Protein AF-A0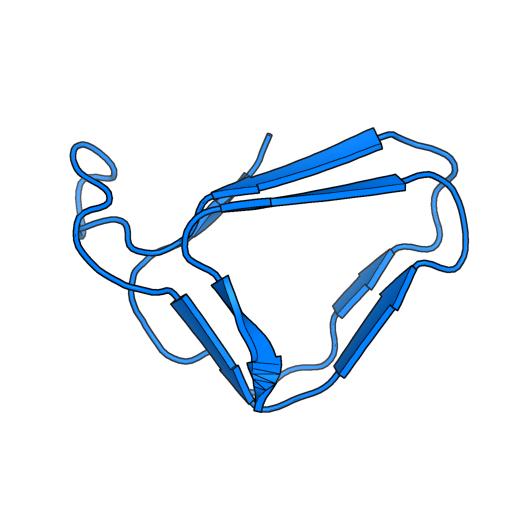A351VGP1-F1 (afdb_monomer_lite)

Secondary structure (DSSP, 8-state):
-EEEESSEE-S-EEEEEEEEEEEEEEE-TTSS---S-EEESS-EEEEEEEEEEESEEE-

Radius of gyration: 11.32 Å; chains: 1; bounding box: 24×24×27 Å

Structure (mmCIF, N/CA/C/O backbone):
data_AF-A0A351VGP1-F1
#
_entry.id   AF-A0A351VGP1-F1
#
loop_
_atom_site.group_PDB
_atom_site.id
_atom_site.type_symbol
_atom_site.label_atom_id
_atom_site.label_alt_id
_atom_site.label_comp_id
_atom_site.label_asym_id
_atom_site.label_entity_id
_atom_site.label_seq_id
_atom_site.pdbx_PDB_ins_code
_atom_site.Cartn_x
_atom_site.Cartn_y
_atom_site.Cartn_z
_atom_site.occupancy
_atom_site.B_iso_or_equiv
_atom_site.auth_seq_id
_atom_site.auth_comp_id
_atom_site.auth_asym_id
_atom_site.auth_atom_id
_atom_site.pdbx_PDB_model_num
ATOM 1 N N . MET A 1 1 ? -3.100 11.726 2.994 1.00 87.25 1 MET A N 1
ATOM 2 C CA . MET A 1 1 ? -2.620 10.971 1.816 1.00 87.25 1 MET A CA 1
ATOM 3 C C . MET A 1 1 ? -1.126 10.745 1.972 1.00 87.25 1 MET A C 1
ATOM 5 O O . MET A 1 1 ? -0.439 11.683 2.351 1.00 87.25 1 MET A O 1
ATOM 9 N N . ILE A 1 2 ? -0.652 9.528 1.717 1.00 94.62 2 ILE A N 1
ATOM 10 C CA . ILE A 1 2 ? 0.750 9.111 1.841 1.00 94.62 2 ILE A CA 1
ATOM 11 C C . ILE A 1 2 ? 1.230 8.674 0.452 1.00 94.62 2 ILE A C 1
ATOM 13 O O . ILE A 1 2 ? 0.528 7.924 -0.228 1.00 94.62 2 ILE A O 1
ATOM 17 N N . LYS A 1 3 ? 2.401 9.157 0.026 1.00 96.44 3 LYS A N 1
ATOM 18 C CA . LYS A 1 3 ? 3.092 8.700 -1.187 1.00 96.44 3 LYS A CA 1
ATOM 19 C C . LYS A 1 3 ? 4.272 7.826 -0.775 1.00 96.44 3 LYS A C 1
ATOM 21 O O . LYS A 1 3 ? 5.024 8.232 0.106 1.00 96.44 3 LYS A O 1
ATOM 26 N N . THR A 1 4 ? 4.443 6.668 -1.402 1.00 95.75 4 THR A N 1
ATOM 27 C CA . THR A 1 4 ? 5.545 5.743 -1.106 1.00 95.75 4 THR A CA 1
ATOM 28 C C . THR A 1 4 ? 6.383 5.485 -2.348 1.00 95.75 4 THR A C 1
ATOM 30 O O . THR A 1 4 ? 5.854 5.339 -3.453 1.00 95.75 4 THR A O 1
ATOM 33 N N . TRP A 1 5 ? 7.702 5.421 -2.168 1.00 96.50 5 TRP A N 1
ATOM 34 C CA . T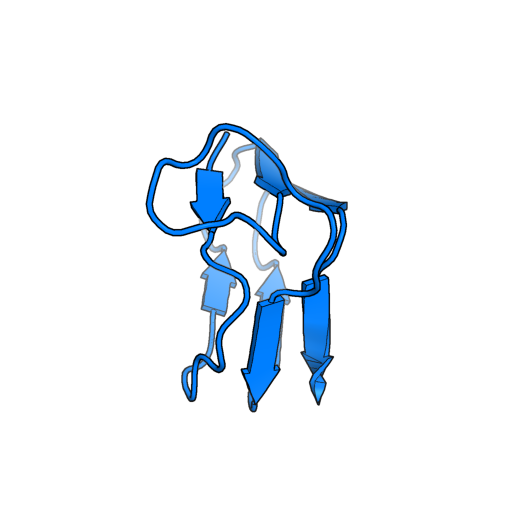RP A 1 5 ? 8.611 5.012 -3.234 1.00 96.50 5 TRP A CA 1
ATOM 35 C C . TRP A 1 5 ? 8.310 3.597 -3.723 1.00 96.50 5 TRP A C 1
ATOM 37 O O . TRP A 1 5 ? 7.871 2.737 -2.953 1.00 96.50 5 TRP A O 1
ATOM 47 N N . GLY A 1 6 ? 8.557 3.360 -5.011 1.00 95.94 6 GLY A N 1
ATOM 48 C CA . GLY A 1 6 ? 8.504 2.040 -5.636 1.00 95.94 6 GLY A CA 1
ATOM 49 C C . GLY A 1 6 ? 9.667 1.161 -5.179 1.00 95.94 6 GLY A C 1
ATOM 50 O O . GLY A 1 6 ? 10.618 0.958 -5.923 1.00 95.94 6 GLY A O 1
ATOM 51 N N . THR A 1 7 ? 9.604 0.708 -3.930 1.00 96.25 7 THR A N 1
ATOM 52 C CA . THR A 1 7 ? 10.594 -0.145 -3.267 1.00 96.25 7 THR A CA 1
ATOM 53 C C . THR A 1 7 ? 9.889 -1.158 -2.367 1.00 96.25 7 THR A C 1
ATOM 55 O O . THR A 1 7 ? 8.665 -1.106 -2.190 1.00 96.25 7 THR A O 1
ATOM 58 N N . ASP A 1 8 ? 10.679 -2.046 -1.774 1.00 97.19 8 ASP A N 1
ATOM 59 C CA . ASP A 1 8 ? 10.229 -3.054 -0.827 1.00 97.19 8 ASP A CA 1
ATOM 60 C C . ASP A 1 8 ? 10.255 -2.500 0.607 1.00 97.19 8 ASP A C 1
ATOM 62 O O . ASP A 1 8 ? 11.276 -1.995 1.077 1.00 97.19 8 ASP A O 1
ATOM 66 N N . PHE A 1 9 ? 9.136 -2.642 1.312 1.00 96.50 9 PHE A N 1
ATOM 67 C CA . PHE A 1 9 ? 9.009 -2.472 2.758 1.00 96.50 9 PHE A CA 1
ATOM 68 C C . PHE A 1 9 ? 8.814 -3.847 3.396 1.00 96.50 9 PHE A C 1
ATOM 70 O O . PHE A 1 9 ? 7.944 -4.606 2.976 1.00 96.50 9 PHE A O 1
ATOM 77 N N . THR A 1 10 ? 9.599 -4.184 4.417 1.00 96.88 10 THR A N 1
ATOM 78 C CA . THR A 1 10 ? 9.562 -5.497 5.094 1.00 96.88 10 THR A CA 1
ATOM 79 C C . THR A 1 10 ? 8.964 -5.394 6.497 1.00 96.88 10 THR A C 1
ATOM 81 O O . THR A 1 10 ? 9.534 -5.890 7.468 1.00 96.88 10 THR A O 1
ATOM 84 N N . GLU A 1 11 ? 7.851 -4.677 6.628 1.00 95.12 11 GLU A N 1
ATOM 85 C CA . GLU A 1 11 ? 7.202 -4.392 7.908 1.00 95.12 11 GLU A CA 1
ATOM 86 C C . GLU A 1 11 ? 5.708 -4.736 7.883 1.00 95.12 11 GLU A C 1
ATOM 88 O O . GLU A 1 11 ? 5.121 -4.995 6.833 1.00 95.12 11 GLU A O 1
ATOM 93 N N . ASN A 1 12 ? 5.084 -4.730 9.061 1.00 96.50 12 ASN A N 1
ATOM 94 C CA . ASN A 1 12 ? 3.637 -4.857 9.193 1.00 96.50 12 ASN A CA 1
ATO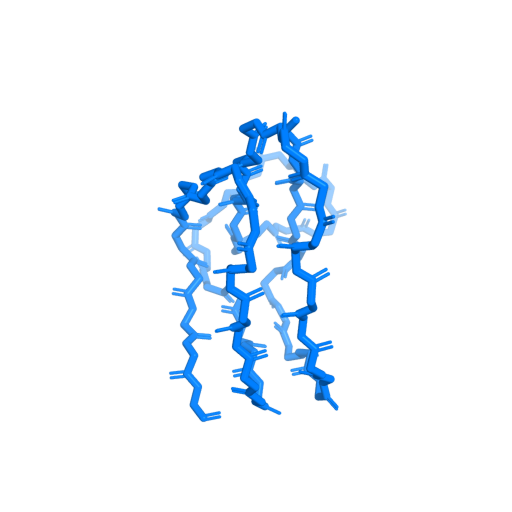M 95 C C . ASN A 1 12 ? 3.015 -3.474 9.395 1.00 96.50 12 ASN A C 1
ATOM 97 O O . ASN A 1 12 ? 3.409 -2.739 10.301 1.00 96.50 12 ASN A O 1
ATOM 101 N N . LEU A 1 13 ? 1.997 -3.145 8.602 1.00 95.56 13 LEU A N 1
ATOM 102 C CA . LEU A 1 13 ? 1.273 -1.882 8.699 1.00 95.56 13 LEU A CA 1
ATOM 103 C C . LEU A 1 13 ? -0.012 -2.058 9.517 1.00 95.56 13 LEU A C 1
ATOM 105 O O . LEU A 1 13 ? -0.953 -2.728 9.088 1.00 95.56 13 LEU A O 1
ATOM 109 N N . LEU A 1 14 ? -0.084 -1.392 10.673 1.00 97.31 14 LEU A N 1
ATOM 110 C CA . LEU A 1 14 ? -1.282 -1.340 11.514 1.00 97.31 14 LEU A CA 1
ATOM 111 C C . LEU A 1 14 ? -1.981 0.022 11.409 1.00 97.31 14 LEU A C 1
ATOM 113 O O . LEU A 1 14 ? -1.469 1.044 11.866 1.00 97.31 14 LEU A O 1
ATOM 117 N N . LEU A 1 15 ? -3.209 0.023 10.895 1.00 96.56 15 LEU A N 1
ATOM 118 C CA . LEU A 1 15 ? -4.088 1.190 10.826 1.00 96.56 15 LEU A CA 1
ATOM 119 C C . LEU A 1 15 ? -5.183 1.068 11.896 1.00 96.56 15 LEU A C 1
ATOM 121 O O . LEU A 1 15 ? -6.268 0.546 11.652 1.00 96.56 15 LEU A O 1
ATOM 125 N N . ASN A 1 16 ? -4.887 1.531 13.116 1.00 97.38 16 ASN A N 1
ATOM 126 C CA . ASN A 1 16 ? -5.790 1.433 14.278 1.00 97.38 16 ASN A CA 1
ATOM 127 C C . ASN A 1 16 ? -6.358 2.792 14.733 1.00 97.38 16 ASN A C 1
ATOM 129 O O . ASN A 1 16 ? -6.680 3.006 15.903 1.00 97.38 16 ASN A O 1
ATOM 133 N N . LYS A 1 17 ? -6.462 3.751 13.811 1.00 96.75 17 LYS A N 1
ATOM 134 C CA . LYS A 1 17 ? -7.104 5.049 14.057 1.00 96.75 17 LYS A CA 1
ATOM 135 C C . LYS A 1 17 ? -8.340 5.162 13.180 1.00 96.75 17 LYS A C 1
ATOM 137 O O . LYS A 1 17 ? -8.296 4.773 12.024 1.00 96.75 17 LYS A O 1
ATOM 142 N N . SER A 1 18 ? -9.428 5.715 13.716 1.00 97.25 18 SER A N 1
ATOM 143 C CA . SER A 1 18 ? -10.698 5.880 12.993 1.00 97.25 18 SER A CA 1
ATOM 144 C C . SER A 1 18 ? -10.638 7.036 11.985 1.00 97.25 18 SER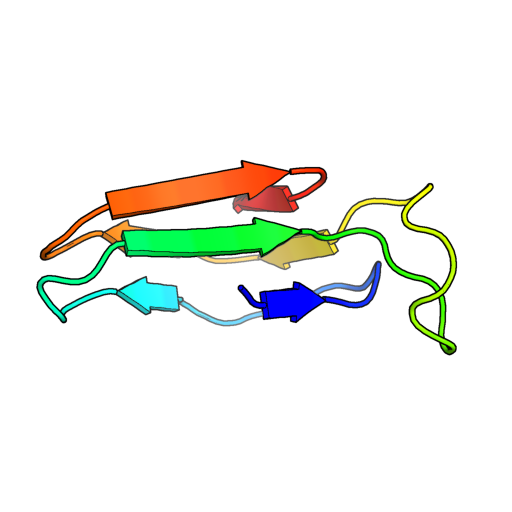 A C 1
ATOM 146 O O . SER A 1 18 ? -11.358 8.022 12.115 1.00 97.25 18 SER A O 1
ATOM 148 N N . ILE A 1 19 ? -9.736 6.932 11.012 1.00 97.25 19 ILE A N 1
ATOM 149 C CA . ILE A 1 19 ? -9.502 7.915 9.952 1.00 97.25 19 ILE A CA 1
ATOM 150 C C . ILE A 1 19 ? -9.407 7.207 8.598 1.00 97.25 19 ILE A C 1
ATOM 152 O O . ILE A 1 19 ? -9.054 6.030 8.529 1.00 97.25 19 ILE A O 1
ATOM 156 N N . ALA A 1 20 ? -9.701 7.933 7.523 1.00 97.50 20 ALA A N 1
ATOM 157 C CA . ALA A 1 20 ? -9.488 7.449 6.165 1.00 97.50 20 ALA A CA 1
ATOM 158 C C . ALA A 1 20 ? -8.039 7.714 5.733 1.00 97.50 20 ALA A C 1
ATOM 160 O O . ALA A 1 20 ? -7.562 8.851 5.789 1.00 97.50 20 ALA A O 1
ATOM 161 N N . VAL A 1 21 ? -7.338 6.670 5.291 1.00 97.19 21 VAL A N 1
ATOM 162 C CA . VAL A 1 21 ? -5.960 6.750 4.794 1.00 97.19 21 VAL A CA 1
ATOM 163 C C . VAL A 1 21 ? -5.921 6.361 3.321 1.00 97.19 21 VAL A C 1
ATOM 165 O O . VAL A 1 21 ? -6.508 5.368 2.906 1.00 97.19 21 VAL A O 1
ATOM 168 N N . THR A 1 22 ? -5.184 7.134 2.527 1.00 97.88 22 THR A N 1
ATOM 169 C CA . THR A 1 22 ? -4.888 6.814 1.126 1.00 97.88 22 THR A CA 1
ATOM 170 C C . THR A 1 22 ? -3.386 6.654 0.971 1.00 97.88 22 THR A C 1
ATOM 172 O O . THR A 1 22 ? -2.658 7.605 1.277 1.00 97.88 22 THR A O 1
ATOM 175 N N . ILE A 1 23 ? -2.944 5.492 0.492 1.00 96.94 23 ILE A N 1
ATOM 176 C CA . ILE A 1 23 ? -1.547 5.189 0.165 1.00 96.94 23 ILE A CA 1
ATOM 177 C C . ILE A 1 23 ? -1.432 5.052 -1.349 1.00 96.94 23 ILE A C 1
ATOM 179 O O . ILE A 1 23 ? -2.143 4.256 -1.959 1.00 96.94 23 ILE A O 1
ATOM 183 N N . LYS A 1 24 ? -0.530 5.828 -1.945 1.00 97.81 24 LYS A N 1
ATOM 184 C CA . LYS A 1 24 ? -0.166 5.706 -3.355 1.00 97.81 24 LYS A CA 1
ATOM 185 C C . LYS A 1 24 ? 1.292 5.285 -3.462 1.00 97.81 24 LYS A C 1
ATOM 187 O O . LYS A 1 24 ? 2.169 6.041 -3.043 1.00 97.81 24 LYS A O 1
ATOM 192 N N . GLY A 1 25 ? 1.524 4.097 -3.998 1.00 97.12 25 GLY A N 1
ATOM 193 C CA . GLY A 1 25 ? 2.845 3.520 -4.187 1.00 97.12 25 GLY A CA 1
ATOM 194 C C . GLY A 1 25 ? 3.417 3.719 -5.576 1.00 97.12 25 GLY A C 1
ATOM 195 O O . GLY A 1 25 ? 2.810 4.360 -6.430 1.00 97.12 25 GLY A O 1
ATOM 196 N N . GLY A 1 26 ? 4.623 3.193 -5.771 1.00 97.69 26 GLY A N 1
ATOM 197 C CA . GLY A 1 26 ? 5.292 3.192 -7.067 1.00 97.69 26 GLY A CA 1
ATOM 198 C C . GLY A 1 26 ? 6.008 4.485 -7.440 1.00 97.69 26 GLY A C 1
ATOM 199 O O . GLY A 1 26 ? 6.384 4.630 -8.604 1.00 97.69 26 GLY A O 1
ATOM 200 N N . PHE A 1 27 ? 6.189 5.425 -6.503 1.00 98.06 27 PHE A N 1
ATOM 201 C CA . PHE A 1 27 ? 6.827 6.705 -6.808 1.00 98.06 27 PHE A CA 1
ATOM 202 C C . PHE A 1 27 ? 8.331 6.587 -7.083 1.00 98.06 27 PHE A C 1
ATOM 204 O O . PHE A 1 27 ? 9.035 5.820 -6.426 1.00 98.06 27 PHE A O 1
ATOM 211 N N . ASN A 1 28 ? 8.828 7.395 -8.021 1.00 95.94 28 ASN A N 1
ATOM 212 C CA . ASN A 1 28 ? 10.259 7.648 -8.199 1.00 95.94 28 ASN A CA 1
ATOM 213 C C . ASN A 1 28 ? 10.847 8.462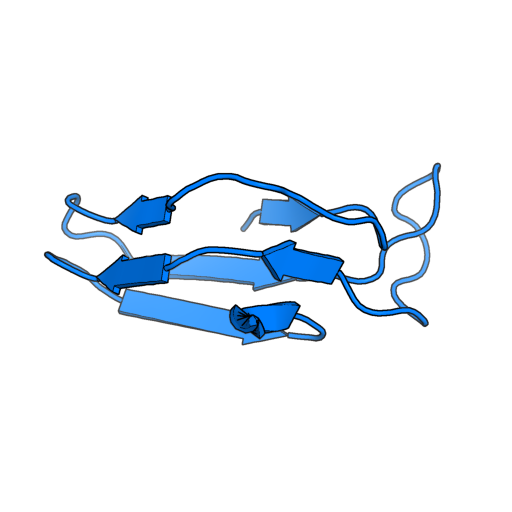 -7.028 1.00 95.94 28 ASN A C 1
ATOM 215 O O . ASN A 1 28 ? 10.103 8.981 -6.193 1.00 95.94 28 ASN A O 1
ATOM 219 N N . ALA A 1 29 ? 12.178 8.611 -7.003 1.00 93.38 29 ALA A N 1
ATOM 220 C CA . ALA A 1 29 ? 12.909 9.332 -5.954 1.00 93.38 29 ALA A CA 1
ATOM 221 C C . ALA A 1 29 ? 12.318 10.726 -5.655 1.00 93.38 29 ALA A C 1
ATOM 223 O O . ALA A 1 29 ? 12.169 11.121 -4.499 1.00 93.38 29 ALA A O 1
ATOM 224 N N . ASP A 1 30 ? 11.872 11.417 -6.702 1.00 94.94 30 ASP A N 1
ATOM 225 C CA . ASP A 1 30 ? 11.366 12.788 -6.621 1.00 94.94 30 ASP A CA 1
ATOM 226 C C . ASP A 1 30 ? 9.859 12.877 -6.317 1.00 94.94 30 ASP A C 1
ATOM 228 O O . ASP A 1 30 ? 9.303 13.970 -6.229 1.00 94.94 30 ASP A O 1
ATOM 232 N N . TYR A 1 31 ? 9.162 11.744 -6.174 1.00 93.88 31 TYR A N 1
ATOM 233 C CA . TYR A 1 31 ? 7.711 11.666 -5.951 1.00 93.88 31 TYR A CA 1
ATOM 234 C C . TYR A 1 31 ? 6.848 12.384 -7.010 1.00 93.88 31 TYR A C 1
ATOM 236 O O . TYR A 1 31 ? 5.719 12.821 -6.727 1.00 93.88 31 TYR A O 1
ATOM 244 N N . THR A 1 32 ? 7.361 12.475 -8.239 1.00 95.19 32 THR A N 1
ATOM 245 C CA . THR A 1 32 ? 6.723 13.152 -9.379 1.00 95.19 32 THR A CA 1
ATOM 246 C C . THR A 1 32 ? 5.937 12.201 -10.275 1.00 95.19 32 THR A C 1
ATOM 248 O O . THR A 1 32 ? 4.931 12.608 -10.851 1.00 95.19 32 THR A O 1
ATOM 251 N N . SER A 1 33 ? 6.346 10.934 -10.362 1.00 94.19 33 SER A N 1
ATOM 252 C CA . SER A 1 33 ? 5.671 9.903 -11.158 1.00 94.19 33 SER A CA 1
ATOM 253 C C . SER A 1 33 ? 5.537 8.617 -10.355 1.00 94.19 33 SER A C 1
ATOM 255 O O . SER A 1 33 ? 6.451 8.281 -9.606 1.00 94.19 33 SER A O 1
ATOM 257 N N . ASN A 1 34 ? 4.412 7.910 -10.498 1.00 94.31 34 ASN A N 1
ATOM 258 C CA . ASN A 1 34 ? 4.124 6.670 -9.779 1.00 94.31 34 ASN A CA 1
ATOM 259 C C . ASN A 1 34 ? 4.008 5.445 -10.694 1.00 94.31 34 ASN A C 1
ATOM 261 O O . ASN A 1 34 ? 3.159 4.594 -10.483 1.00 94.31 34 ASN A O 1
ATOM 265 N N . GLY A 1 35 ? 4.856 5.345 -11.721 1.00 93.88 35 GLY A N 1
ATOM 266 C CA . GLY A 1 35 ? 4.784 4.268 -12.719 1.00 93.88 35 GLY A CA 1
ATOM 267 C C . GLY A 1 35 ? 5.190 2.869 -12.231 1.00 93.88 35 GLY A C 1
ATOM 268 O O . GLY A 1 35 ? 5.021 1.909 -12.976 1.00 93.88 35 GLY A O 1
ATOM 269 N N . GLY A 1 36 ? 5.748 2.741 -11.022 1.00 95.62 36 GLY A N 1
ATOM 270 C CA . GLY A 1 36 ? 6.123 1.454 -10.430 1.00 95.62 36 GLY A CA 1
ATOM 271 C C . GLY A 1 36 ? 5.063 0.885 -9.486 1.00 95.62 36 GLY A C 1
ATOM 272 O O . GLY A 1 36 ? 3.929 1.351 -9.443 1.00 95.62 36 GLY A O 1
ATOM 273 N N . ASN A 1 37 ? 5.477 -0.080 -8.663 1.00 96.94 37 ASN A N 1
ATOM 274 C CA . ASN A 1 37 ? 4.717 -0.564 -7.511 1.00 96.94 37 ASN A CA 1
ATOM 275 C C . ASN A 1 37 ? 5.564 -0.439 -6.244 1.00 96.94 37 ASN A C 1
ATOM 277 O O . ASN A 1 37 ? 6.773 -0.653 -6.281 1.00 96.94 37 ASN A O 1
ATOM 281 N N . THR A 1 38 ? 4.928 -0.121 -5.122 1.00 97.56 38 THR A N 1
ATOM 282 C CA . THR A 1 38 ? 5.508 -0.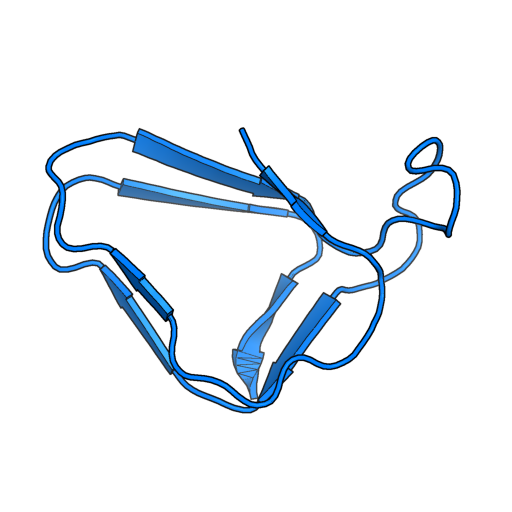356 -3.795 1.00 97.56 38 THR A CA 1
ATOM 283 C C . THR A 1 38 ? 5.156 -1.777 -3.363 1.00 97.56 38 THR A C 1
ATOM 285 O O . THR A 1 38 ? 3.997 -2.173 -3.491 1.00 97.56 38 THR A O 1
ATOM 288 N N . ILE A 1 39 ? 6.123 -2.535 -2.846 1.00 97.94 39 ILE A N 1
ATOM 289 C CA . ILE A 1 39 ? 5.896 -3.897 -2.347 1.00 97.94 39 ILE A CA 1
ATOM 290 C C . ILE A 1 39 ? 5.965 -3.873 -0.822 1.00 97.94 39 ILE A C 1
ATOM 292 O O . ILE A 1 39 ? 6.965 -3.455 -0.252 1.00 97.94 39 ILE A O 1
ATOM 296 N N . LEU A 1 40 ? 4.916 -4.337 -0.152 1.00 97.62 40 LEU A N 1
ATOM 297 C CA . LEU A 1 40 ? 4.928 -4.615 1.278 1.00 97.62 40 LEU A CA 1
ATOM 298 C C . LEU A 1 40 ? 5.065 -6.126 1.482 1.00 97.62 40 LEU A C 1
ATOM 300 O O . LEU A 1 40 ? 4.145 -6.878 1.169 1.00 97.62 40 LEU A O 1
ATOM 304 N N . ARG A 1 41 ? 6.213 -6.556 2.006 1.00 97.31 41 ARG A N 1
ATOM 305 C CA . ARG A 1 41 ? 6.512 -7.944 2.384 1.00 97.31 41 ARG A CA 1
ATOM 306 C C . ARG A 1 41 ? 6.102 -8.174 3.832 1.00 97.31 41 ARG A C 1
ATOM 308 O O . ARG A 1 41 ? 6.938 -8.160 4.737 1.00 97.31 41 ARG A O 1
ATOM 315 N N . GLY A 1 42 ? 4.805 -8.283 4.054 1.00 95.69 42 GLY A N 1
ATOM 316 C CA . GLY A 1 42 ? 4.212 -8.270 5.380 1.00 95.69 42 GLY A CA 1
ATOM 317 C C . GLY A 1 42 ? 2.698 -8.167 5.306 1.00 95.69 42 GLY A C 1
ATOM 318 O O . GLY A 1 42 ? 2.077 -8.456 4.288 1.00 95.69 42 GLY A O 1
ATOM 319 N N . SER A 1 43 ? 2.084 -7.739 6.404 1.00 96.38 43 SER A N 1
ATOM 320 C CA . SER A 1 43 ? 0.628 -7.636 6.502 1.00 96.38 43 SER A CA 1
ATOM 321 C C . SER A 1 43 ? 0.151 -6.193 6.625 1.00 96.38 43 SER A C 1
ATOM 323 O O . SER A 1 43 ? 0.805 -5.344 7.233 1.00 96.38 43 SER A O 1
ATOM 325 N N . ILE A 1 44 ? -1.038 -5.928 6.082 1.00 96.12 44 ILE A N 1
ATOM 326 C CA . ILE A 1 44 ? -1.797 -4.707 6.350 1.00 96.12 44 ILE A CA 1
ATOM 327 C C . ILE A 1 44 ? -3.002 -5.086 7.197 1.00 96.12 44 ILE A C 1
ATOM 329 O O . ILE A 1 44 ? -3.853 -5.858 6.765 1.00 96.12 44 ILE A O 1
ATOM 333 N N . THR A 1 45 ? -3.098 -4.505 8.387 1.00 97.69 45 THR A N 1
ATOM 334 C CA . THR A 1 45 ? -4.262 -4.660 9.261 1.00 97.69 45 THR A CA 1
ATOM 335 C C . THR A 1 45 ? -4.988 -3.329 9.390 1.00 97.69 45 THR A C 1
ATOM 337 O O . THR A 1 45 ? -4.464 -2.377 9.973 1.00 97.69 45 THR A O 1
ATOM 340 N N . VAL A 1 46 ? -6.221 -3.265 8.880 1.00 96.69 46 VAL A N 1
ATOM 341 C CA . VAL A 1 46 ? -7.132 -2.132 9.096 1.00 96.69 46 VAL A CA 1
ATOM 342 C C . VAL A 1 46 ? -8.015 -2.452 10.297 1.00 96.69 46 VAL A C 1
ATOM 344 O O . VAL A 1 46 ? -9.004 -3.165 10.178 1.00 96.69 46 VAL A O 1
ATOM 347 N N . GLY A 1 47 ? -7.632 -1.952 11.472 1.00 97.19 47 GLY A N 1
ATOM 348 C CA . GLY A 1 47 ? -8.401 -2.147 12.702 1.00 97.19 47 GLY A CA 1
ATOM 349 C C . GLY A 1 47 ? -9.579 -1.178 12.820 1.00 97.19 47 GLY A C 1
ATOM 350 O O . GLY A 1 47 ? -10.672 -1.569 13.219 1.00 97.19 47 GLY A O 1
ATOM 351 N N . LYS A 1 48 ? -9.362 0.098 12.478 1.00 95.75 48 LYS A N 1
ATOM 352 C CA . LYS A 1 48 ? -10.384 1.159 12.488 1.00 95.75 48 LYS A CA 1
ATOM 353 C C . LYS A 1 48 ? -10.191 2.074 11.282 1.00 95.75 48 LYS A C 1
ATOM 355 O O . LYS A 1 48 ? -9.072 2.229 10.806 1.00 95.75 48 LYS A O 1
ATOM 360 N N . GLY A 1 49 ? -11.268 2.722 10.842 1.00 96.31 49 GLY A N 1
ATOM 361 C CA . GLY A 1 49 ? -11.229 3.633 9.698 1.00 96.31 49 GLY A CA 1
ATOM 362 C C . GLY A 1 49 ? -11.250 2.893 8.362 1.00 96.31 49 GLY A C 1
ATOM 363 O O . GLY A 1 49 ? -11.903 1.860 8.232 1.00 96.31 49 GLY A O 1
ATOM 364 N N . SER A 1 50 ? -10.567 3.442 7.361 1.00 97.25 50 SER A N 1
ATOM 365 C CA . SER A 1 50 ? -10.528 2.868 6.015 1.00 97.25 50 SER A CA 1
ATOM 366 C C . SER A 1 50 ? -9.180 3.093 5.340 1.00 97.25 50 SER A C 1
ATOM 368 O O . SER A 1 50 ? -8.462 4.050 5.641 1.00 97.25 50 SER A O 1
ATOM 370 N N . LEU A 1 51 ? -8.844 2.200 4.409 1.00 97.00 51 LEU A N 1
ATOM 371 C CA . LEU A 1 51 ? -7.639 2.275 3.595 1.00 97.00 51 LEU A CA 1
ATOM 372 C C . LEU A 1 51 ? -8.012 2.240 2.110 1.00 97.00 51 LEU A C 1
ATOM 374 O O . LEU A 1 51 ? -8.721 1.346 1.661 1.00 97.00 51 LEU A O 1
ATOM 378 N N . THR A 1 52 ? -7.505 3.203 1.347 1.00 98.00 52 THR A N 1
ATOM 379 C CA . THR A 1 52 ? -7.507 3.201 -0.122 1.00 98.00 52 THR A CA 1
ATOM 380 C C . THR A 1 52 ? -6.074 3.052 -0.615 1.00 98.00 52 THR A C 1
ATOM 382 O O . THR A 1 52 ? -5.191 3.774 -0.146 1.00 98.00 52 THR A O 1
ATOM 385 N N . VAL A 1 53 ? -5.841 2.138 -1.557 1.00 96.50 53 VAL A N 1
ATOM 386 C CA . VAL A 1 53 ? -4.507 1.848 -2.101 1.00 96.50 53 VAL A CA 1
ATOM 387 C C . VAL A 1 53 ? -4.463 2.030 -3.612 1.00 96.50 53 VAL A C 1
ATOM 389 O O . VAL A 1 53 ? -5.421 1.719 -4.314 1.00 96.50 53 VAL A O 1
ATOM 392 N N . GLU A 1 54 ? -3.328 2.515 -4.099 1.00 97.50 54 GLU A N 1
ATOM 393 C CA . GLU A 1 54 ? -2.977 2.616 -5.516 1.00 97.50 54 GLU A CA 1
ATOM 394 C C . GLU A 1 54 ? -1.520 2.172 -5.664 1.00 97.50 54 GLU A C 1
ATOM 396 O O . GLU A 1 54 ? -0.672 2.635 -4.903 1.00 97.50 54 GLU A O 1
ATOM 401 N N . HIS A 1 55 ? -1.229 1.280 -6.615 1.00 96.75 55 HIS A N 1
ATOM 402 C CA . HIS A 1 55 ? 0.135 0.815 -6.928 1.00 96.75 55 HIS A CA 1
ATOM 403 C C . HIS A 1 55 ? 0.892 0.256 -5.704 1.00 96.75 55 HIS A C 1
ATOM 405 O O . HIS A 1 55 ? 2.089 0.489 -5.505 1.00 96.75 55 HIS A O 1
ATOM 411 N N . LEU A 1 56 ? 0.163 -0.474 -4.857 1.00 96.88 56 LEU A N 1
ATOM 412 C CA . LEU A 1 56 ? 0.680 -1.177 -3.688 1.00 96.88 56 LEU A CA 1
ATOM 413 C C . LEU A 1 56 ? 0.415 -2.674 -3.850 1.00 96.88 56 LEU A C 1
ATOM 415 O O . LEU A 1 56 ? -0.722 -3.082 -4.087 1.00 96.88 56 LEU A O 1
ATOM 419 N N . VAL A 1 57 ? 1.458 -3.478 -3.689 1.00 97.25 57 VAL A N 1
ATOM 420 C CA . VAL A 1 57 ? 1.400 -4.942 -3.711 1.00 97.25 57 VAL A CA 1
ATOM 421 C C . VAL A 1 57 ? 1.715 -5.452 -2.308 1.00 97.25 57 VAL A C 1
ATOM 423 O O . VAL A 1 57 ? 2.665 -4.981 -1.690 1.00 97.25 57 VAL A O 1
ATOM 426 N N . VAL A 1 58 ? 0.935 -6.411 -1.811 1.00 95.75 58 VAL A N 1
ATOM 427 C CA . VAL A 1 58 ? 1.166 -7.080 -0.521 1.00 95.75 58 VAL A CA 1
ATOM 428 C C . VAL A 1 58 ? 1.539 -8.537 -0.799 1.00 95.75 58 VAL A C 1
ATOM 430 O O . VAL A 1 58 ? 0.840 -9.189 -1.578 1.00 95.75 58 VAL A O 1
ATOM 433 N N . GLN A 1 59 ? 2.641 -9.019 -0.216 1.00 91.62 59 GLN A N 1
ATOM 434 C CA . GLN A 1 59 ? 3.175 -10.381 -0.379 1.00 91.62 59 GLN A CA 1
ATOM 435 C C . GLN A 1 59 ? 3.537 -11.010 0.962 1.00 91.62 59 GLN A C 1
ATOM 437 O O . GLN A 1 59 ? 4.096 -10.283 1.816 1.00 91.62 59 GLN A O 1
#

pLDDT: mean 96.24, std 1.74, range [87.25, 98.06]

Foldseek 3Di:
DAEEDQEEDADEAEAQDQEEEEYEYQADPVSPDRPAAYEYAYYYDNNHHYYHYHRYHYD

Sequence (59 aa):
MIKTWGTDFTENLLLNKSIAVTIKGGFNADYTSNGGNTILRGSITVGKGSLTVEHLVVQ